Protein AF-A0AAU1UDX0-F1 (afdb_monomer_lite)

Structure (mmCIF, N/CA/C/O backbone):
data_AF-A0AAU1UDX0-F1
#
_entry.id   AF-A0AAU1UDX0-F1
#
loop_
_atom_site.group_PDB
_atom_site.id
_atom_site.type_symbol
_atom_site.label_atom_id
_atom_site.label_alt_id
_atom_site.label_comp_id
_atom_site.label_asym_id
_atom_site.label_entity_id
_atom_site.label_seq_id
_atom_site.pdbx_PDB_ins_code
_atom_site.Cartn_x
_atom_site.Cartn_y
_atom_site.Cartn_z
_atom_site.occupancy
_atom_site.B_iso_or_equiv
_atom_site.auth_seq_id
_atom_site.auth_comp_id
_atom_site.auth_asym_id
_atom_site.auth_atom_id
_atom_site.pdbx_PDB_model_num
ATOM 1 N N . MET A 1 1 ? -26.130 47.471 5.711 1.00 47.91 1 MET A N 1
ATOM 2 C CA . MET A 1 1 ? -25.150 46.412 5.382 1.00 47.91 1 MET A CA 1
ATOM 3 C C . MET A 1 1 ? -25.806 45.063 5.643 1.00 47.91 1 MET A C 1
ATOM 5 O O . MET A 1 1 ? -26.190 44.852 6.788 1.00 47.91 1 MET A O 1
ATOM 9 N N . PRO A 1 2 ? -26.029 44.186 4.649 1.00 50.31 2 PRO A N 1
ATOM 10 C CA . PRO A 1 2 ? -26.600 42.875 4.936 1.00 50.31 2 PRO A CA 1
ATOM 11 C C . PRO A 1 2 ? -25.552 41.991 5.626 1.00 50.31 2 PRO A C 1
ATOM 13 O O . PRO A 1 2 ? -24.409 41.888 5.174 1.00 50.31 2 PRO A O 1
ATOM 16 N N . ALA A 1 3 ? -25.937 41.387 6.749 1.00 55.69 3 ALA A N 1
ATOM 17 C CA . ALA A 1 3 ? -25.101 40.463 7.504 1.00 55.69 3 ALA A CA 1
ATOM 18 C C . ALA A 1 3 ? -24.826 39.190 6.683 1.00 55.69 3 ALA A C 1
ATOM 20 O O . ALA A 1 3 ? -25.734 38.610 6.087 1.00 55.69 3 ALA A O 1
ATOM 21 N N . ARG A 1 4 ? -23.560 38.752 6.650 1.00 48.81 4 ARG A N 1
ATOM 22 C CA . ARG A 1 4 ? -23.137 37.501 5.997 1.00 48.81 4 ARG A CA 1
ATOM 23 C C . ARG A 1 4 ? -23.689 36.300 6.781 1.00 48.81 4 ARG A C 1
ATOM 25 O O . ARG A 1 4 ? -23.493 36.265 7.996 1.00 48.81 4 ARG A O 1
ATOM 32 N N . PRO A 1 5 ? -24.302 35.293 6.134 1.00 52.66 5 PRO A N 1
ATOM 33 C CA . PRO A 1 5 ? -24.715 34.080 6.831 1.00 52.66 5 PRO A CA 1
ATOM 34 C C . PRO A 1 5 ? -23.489 33.285 7.302 1.00 52.66 5 PRO A C 1
ATOM 36 O O . PRO A 1 5 ? -22.503 33.130 6.573 1.00 52.66 5 PRO A O 1
ATOM 39 N N . ALA A 1 6 ? -23.549 32.792 8.540 1.00 59.81 6 ALA A N 1
ATOM 40 C CA . ALA A 1 6 ? -22.495 31.988 9.143 1.00 59.81 6 ALA A CA 1
ATOM 41 C C . ALA A 1 6 ? -22.363 30.632 8.429 1.00 59.81 6 ALA A C 1
ATOM 43 O O . ALA A 1 6 ? -23.344 29.935 8.169 1.00 59.81 6 ALA A O 1
ATOM 44 N N . ARG A 1 7 ? -21.120 30.258 8.113 1.00 51.00 7 ARG A N 1
ATOM 45 C CA . ARG A 1 7 ? -20.769 28.997 7.451 1.00 51.00 7 ARG A CA 1
ATOM 46 C C . ARG A 1 7 ? -20.851 27.859 8.481 1.00 51.00 7 ARG A C 1
ATOM 48 O O . ARG A 1 7 ? -20.219 27.988 9.530 1.00 51.00 7 ARG A O 1
ATOM 55 N N . PRO A 1 8 ? -21.565 26.750 8.221 1.00 53.31 8 PRO A N 1
ATOM 56 C CA . PRO A 1 8 ? -21.650 25.660 9.183 1.00 53.31 8 PRO A CA 1
ATOM 57 C C . PRO A 1 8 ? -20.263 25.047 9.410 1.00 53.31 8 PRO A C 1
ATOM 59 O O . PRO A 1 8 ? -19.577 24.631 8.470 1.00 53.31 8 PRO A O 1
ATOM 62 N N . THR A 1 9 ? -19.836 24.999 10.670 1.00 55.53 9 THR A N 1
ATOM 63 C CA . THR A 1 9 ? -18.604 24.342 11.103 1.00 55.53 9 THR A CA 1
ATOM 64 C C . THR A 1 9 ? -18.799 22.832 11.029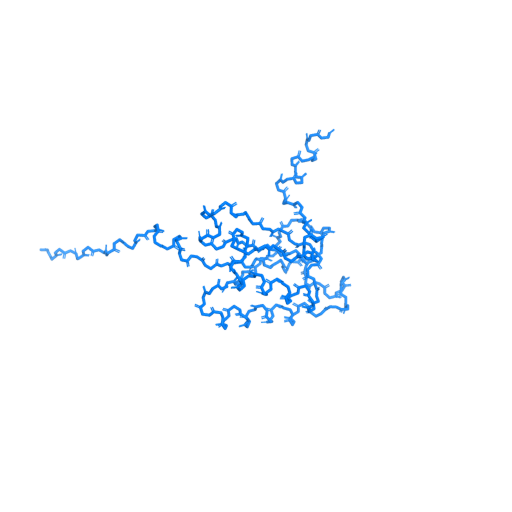 1.00 55.53 9 THR A C 1
ATOM 66 O O . THR A 1 9 ? -19.305 22.183 11.942 1.00 55.53 9 THR A O 1
ATOM 69 N N . ARG A 1 10 ? -18.394 22.235 9.905 1.00 54.25 10 ARG A N 1
ATOM 70 C CA . ARG A 1 10 ? -18.304 20.778 9.781 1.00 54.25 10 ARG A CA 1
ATOM 71 C C . ARG A 1 10 ? -17.297 20.282 10.823 1.00 54.25 10 ARG A C 1
ATOM 73 O O . ARG A 1 10 ? -16.103 20.539 10.696 1.00 54.25 10 ARG A O 1
ATOM 80 N N . SER A 1 11 ? -17.782 19.614 11.871 1.00 55.84 11 SER A N 1
ATOM 81 C CA . SER A 1 11 ? -16.940 19.098 12.954 1.00 55.84 11 SER A CA 1
ATOM 82 C C . SER A 1 11 ? -15.836 18.194 12.395 1.00 55.84 11 SER A C 1
ATOM 84 O O . SER A 1 11 ? -16.089 17.100 11.883 1.00 55.84 11 SER A O 1
ATOM 86 N N . VAL A 1 12 ? -14.592 18.654 12.520 1.00 57.62 12 VAL A N 1
ATOM 87 C CA . VAL A 1 12 ? -13.364 17.937 12.133 1.00 57.62 12 VAL A CA 1
ATOM 88 C C . VAL A 1 12 ? -13.236 16.575 12.831 1.00 57.62 12 VAL A C 1
ATOM 90 O O . VAL A 1 12 ? -12.641 15.648 12.282 1.00 57.62 12 VAL A O 1
ATOM 93 N N . ILE A 1 13 ? -13.869 16.416 13.998 1.00 58.03 13 ILE A N 1
ATOM 94 C CA . ILE A 1 13 ? -13.875 15.182 14.797 1.00 58.03 13 ILE A CA 1
ATOM 95 C C . ILE A 1 13 ? -14.741 14.097 14.127 1.00 58.03 13 ILE A C 1
ATOM 97 O O . ILE A 1 13 ? -14.420 12.910 14.180 1.00 58.03 13 ILE A O 1
ATOM 101 N N . GLY A 1 14 ? -15.822 14.484 13.437 1.00 56.38 14 GLY A N 1
ATOM 102 C CA . GLY A 1 14 ? -16.651 13.568 12.643 1.00 56.38 14 GLY A CA 1
ATOM 103 C C . GLY A 1 14 ? -15.918 13.035 11.411 1.00 56.38 14 GLY A C 1
ATOM 104 O O . GLY A 1 14 ? -15.907 11.832 11.176 1.00 56.38 14 GLY A O 1
ATOM 105 N N . ALA A 1 15 ? -15.217 13.912 10.689 1.00 59.06 15 ALA A N 1
ATOM 106 C CA . ALA A 1 15 ? -14.440 13.539 9.504 1.00 59.06 15 ALA A CA 1
ATOM 107 C C . ALA A 1 15 ? -13.228 12.648 9.830 1.00 59.06 15 ALA A C 1
ATOM 109 O O . ALA A 1 15 ? -12.796 11.856 8.997 1.00 59.06 15 ALA A O 1
ATOM 110 N N . ALA A 1 16 ? -12.670 12.757 11.041 1.00 58.09 16 ALA A N 1
ATOM 111 C CA . ALA A 1 16 ? -11.653 11.827 11.526 1.00 58.09 16 ALA A CA 1
ATOM 112 C C . ALA A 1 16 ? -12.232 10.435 11.838 1.00 58.09 16 ALA A C 1
ATOM 114 O O . ALA A 1 16 ? -11.517 9.440 11.702 1.00 58.09 16 ALA A O 1
ATOM 115 N N . ARG A 1 17 ? -13.519 10.349 12.214 1.00 60.50 17 ARG A N 1
ATOM 116 C CA . ARG A 1 17 ? -14.175 9.071 12.521 1.00 60.50 17 ARG A CA 1
ATOM 117 C C . ARG A 1 17 ? -14.427 8.207 11.294 1.00 60.50 17 ARG A C 1
ATOM 119 O O . ARG A 1 17 ? -14.315 6.992 11.413 1.00 60.50 17 ARG A O 1
ATOM 126 N N . THR A 1 18 ? -14.703 8.838 10.158 1.00 74.25 18 THR A N 1
ATOM 127 C CA . THR A 1 18 ? -15.096 8.207 8.890 1.00 74.25 18 THR A CA 1
ATOM 128 C C . THR A 1 18 ? -13.945 8.089 7.888 1.00 74.25 18 THR A C 1
ATOM 130 O O . THR A 1 18 ? -14.176 8.060 6.682 1.00 74.25 18 THR A O 1
ATOM 133 N N . ARG A 1 19 ? -12.686 8.076 8.349 1.00 90.31 19 ARG A N 1
ATOM 134 C CA . ARG A 1 19 ? -11.543 7.944 7.433 1.00 90.31 19 ARG A CA 1
ATOM 135 C C . ARG A 1 19 ? -11.429 6.507 6.905 1.00 90.31 19 ARG A C 1
ATOM 137 O O . ARG A 1 19 ? -11.415 5.600 7.744 1.00 90.31 19 ARG A O 1
ATOM 144 N N . PRO A 1 20 ? -11.271 6.311 5.583 1.00 96.25 20 PRO A N 1
ATOM 145 C CA . PRO A 1 20 ? -11.021 4.996 4.997 1.00 96.25 20 PRO A CA 1
ATOM 146 C C . PRO A 1 20 ? -9.697 4.404 5.479 1.00 96.25 20 PRO A C 1
ATOM 148 O O . PRO A 1 20 ? -8.780 5.139 5.872 1.00 96.25 20 PRO A O 1
ATOM 151 N N . CYS A 1 21 ? -9.562 3.083 5.377 1.00 98.06 21 CYS A N 1
ATOM 152 C CA . CYS A 1 21 ? -8.244 2.460 5.368 1.00 98.06 21 CYS A CA 1
ATOM 153 C C . CYS A 1 21 ? -7.498 2.944 4.115 1.00 98.06 21 CYS A C 1
ATOM 155 O O . CYS A 1 21 ? -8.037 2.900 3.012 1.00 98.06 21 CYS A O 1
ATOM 157 N N . THR A 1 22 ? -6.296 3.499 4.276 1.00 98.56 22 THR A N 1
ATOM 158 C CA . THR A 1 22 ? -5.576 4.125 3.155 1.00 98.56 22 THR A CA 1
ATOM 159 C C . THR A 1 22 ? -4.327 3.335 2.808 1.00 98.56 22 THR A C 1
ATOM 161 O O . THR A 1 22 ? -3.428 3.216 3.636 1.00 98.56 22 THR A O 1
ATOM 164 N N . LEU A 1 23 ? -4.246 2.862 1.571 1.00 98.75 23 LEU A N 1
ATOM 165 C CA . LEU A 1 23 ? -3.070 2.234 0.986 1.00 98.75 23 LEU A CA 1
ATOM 166 C C . LEU A 1 23 ? -2.176 3.312 0.375 1.00 98.75 23 LEU A C 1
ATOM 168 O O . LEU A 1 23 ? -2.572 3.991 -0.573 1.00 98.75 23 LEU A O 1
ATOM 172 N N . VAL A 1 24 ? -0.979 3.499 0.926 1.00 98.75 24 VAL A N 1
ATOM 173 C CA . VAL A 1 24 ? 0.037 4.396 0.360 1.00 98.75 24 VAL A CA 1
ATOM 174 C C . VAL A 1 24 ? 1.039 3.561 -0.423 1.00 98.75 24 VAL A C 1
ATOM 176 O O . VAL A 1 24 ? 1.793 2.794 0.168 1.00 98.75 24 VAL A O 1
ATOM 179 N N . VAL A 1 25 ? 1.047 3.716 -1.742 1.00 98.56 25 VAL A N 1
ATOM 180 C CA . VAL A 1 25 ? 1.829 2.911 -2.683 1.00 98.56 25 VAL A CA 1
ATOM 181 C C . VAL A 1 25 ? 3.044 3.705 -3.152 1.00 98.56 25 VAL A C 1
ATOM 183 O O . VAL A 1 25 ? 2.896 4.792 -3.714 1.00 98.56 25 VAL A O 1
ATOM 186 N N . CYS A 1 26 ? 4.243 3.169 -2.932 1.00 98.25 26 CYS A N 1
ATOM 187 C CA . CYS A 1 26 ? 5.482 3.753 -3.440 1.00 98.25 26 CYS A CA 1
ATOM 188 C C . CYS A 1 26 ? 5.648 3.451 -4.939 1.00 98.25 26 CYS A C 1
ATOM 190 O O . CYS A 1 26 ? 5.572 2.290 -5.346 1.00 98.25 26 CYS A O 1
ATOM 192 N N . ARG A 1 27 ? 5.902 4.477 -5.759 1.00 96.44 27 ARG A N 1
ATOM 193 C CA . ARG A 1 27 ? 6.112 4.361 -7.218 1.00 96.44 27 ARG A CA 1
ATOM 194 C C . ARG A 1 27 ? 7.279 5.216 -7.736 1.00 96.44 27 ARG A C 1
ATOM 196 O O . ARG A 1 27 ? 7.211 5.786 -8.818 1.00 96.44 27 ARG A O 1
ATOM 203 N N . GLY A 1 28 ? 8.348 5.327 -6.952 1.00 91.19 28 GLY A N 1
ATOM 204 C CA . GLY A 1 28 ? 9.576 6.034 -7.337 1.00 91.19 28 GLY A CA 1
ATOM 205 C C . GLY A 1 28 ? 10.648 5.119 -7.913 1.00 91.19 28 GLY A C 1
ATOM 206 O O . GLY A 1 28 ? 10.397 3.991 -8.313 1.00 91.19 28 GLY A O 1
ATOM 207 N N . CYS A 1 29 ? 11.900 5.576 -7.907 1.00 90.56 29 CYS A N 1
ATOM 208 C CA . CYS A 1 29 ? 13.000 4.931 -8.638 1.00 90.56 29 CYS A CA 1
ATOM 209 C C . CYS A 1 29 ? 13.267 3.446 -8.287 1.00 90.56 29 CYS A C 1
ATOM 211 O O . CYS A 1 29 ? 13.845 2.705 -9.090 1.00 90.56 29 CYS A O 1
ATOM 213 N N . CYS A 1 30 ? 12.881 2.994 -7.089 1.00 92.06 30 CYS A N 1
ATOM 214 C CA . CYS A 1 30 ? 13.045 1.613 -6.625 1.00 92.06 30 CYS A CA 1
ATOM 215 C C . CYS A 1 30 ? 11.761 0.772 -6.667 1.00 92.06 30 CYS A C 1
ATOM 217 O O . CYS A 1 30 ? 11.863 -0.449 -6.742 1.00 92.06 30 CYS A O 1
ATOM 219 N N . CYS A 1 31 ? 10.581 1.392 -6.622 1.00 95.88 31 CYS A N 1
ATOM 220 C CA . CYS A 1 31 ? 9.294 0.707 -6.515 1.00 95.88 31 CYS A CA 1
ATOM 221 C C . CYS A 1 31 ? 8.508 0.887 -7.814 1.00 95.88 31 CYS A C 1
ATOM 223 O O . CYS A 1 31 ? 8.420 1.989 -8.336 1.00 95.88 31 CYS A O 1
ATOM 225 N N . GLY A 1 32 ? 7.913 -0.180 -8.335 1.00 91.31 32 GLY A N 1
ATOM 226 C CA . GLY A 1 32 ? 7.227 -0.144 -9.625 1.00 91.31 32 GLY A CA 1
ATOM 227 C C . GLY A 1 32 ? 8.156 -0.188 -10.843 1.00 91.31 32 GLY A C 1
ATOM 228 O O . GLY A 1 32 ? 7.731 0.122 -11.950 1.00 91.31 32 GLY A O 1
ATOM 229 N N . ASN A 1 33 ? 9.430 -0.532 -10.644 1.00 93.31 33 ASN A N 1
ATOM 230 C CA . ASN A 1 33 ? 10.439 -0.531 -11.697 1.00 93.31 33 ASN A CA 1
ATOM 231 C C . ASN A 1 33 ? 10.555 -1.922 -12.346 1.00 93.31 33 ASN A C 1
ATOM 233 O O . ASN A 1 33 ? 11.134 -2.838 -11.757 1.00 93.31 33 ASN A O 1
ATOM 237 N N . THR A 1 34 ? 10.057 -2.054 -13.576 1.00 92.81 34 THR A N 1
ATOM 238 C CA . THR A 1 34 ? 10.109 -3.292 -14.371 1.00 92.81 34 THR A CA 1
ATOM 239 C C . THR A 1 34 ? 11.532 -3.727 -14.719 1.00 92.81 34 THR A C 1
ATOM 241 O O . THR A 1 34 ? 11.777 -4.919 -14.836 1.00 92.81 34 THR A O 1
ATOM 244 N N . ALA A 1 35 ? 12.506 -2.814 -14.801 1.00 93.69 35 ALA A N 1
ATOM 245 C CA . ALA A 1 35 ? 13.903 -3.197 -15.018 1.00 93.69 35 ALA A CA 1
ATOM 246 C C . ALA A 1 35 ? 14.508 -3.907 -13.793 1.00 93.69 35 ALA A C 1
ATOM 248 O O . ALA A 1 35 ? 15.366 -4.772 -13.942 1.00 93.69 35 ALA A O 1
ATOM 249 N N . LYS A 1 36 ? 14.059 -3.561 -12.577 1.00 91.69 36 LYS A N 1
ATOM 250 C CA . LYS A 1 36 ? 14.485 -4.240 -11.338 1.00 91.69 36 LYS A CA 1
ATOM 251 C C . LYS A 1 36 ? 13.693 -5.516 -11.071 1.00 91.69 36 LYS A C 1
ATOM 253 O O . LYS A 1 36 ? 14.244 -6.474 -10.541 1.00 91.69 36 LYS A O 1
ATOM 258 N N . TYR A 1 37 ? 12.410 -5.507 -11.421 1.00 93.12 37 TYR A N 1
ATOM 259 C CA . TYR A 1 37 ? 11.470 -6.585 -11.131 1.00 93.12 37 TYR A CA 1
ATOM 260 C C . TYR A 1 37 ? 10.629 -6.906 -12.378 1.00 93.12 37 TYR A C 1
ATOM 262 O O . TYR A 1 37 ? 9.446 -6.559 -12.408 1.00 93.12 37 TYR A O 1
ATOM 270 N N . PRO A 1 38 ? 11.227 -7.538 -13.409 1.00 94.12 38 PRO A N 1
ATOM 271 C CA . PRO A 1 38 ? 10.573 -7.760 -14.703 1.00 94.12 38 PRO A CA 1
ATOM 272 C C . PRO A 1 38 ? 9.474 -8.825 -14.667 1.00 94.12 38 PRO A C 1
ATOM 274 O O . PRO A 1 38 ? 8.582 -8.802 -15.503 1.00 94.12 38 PRO A O 1
ATOM 277 N N . GLY A 1 39 ? 9.509 -9.739 -13.692 1.00 94.56 39 GLY A N 1
ATOM 278 C CA . GLY A 1 39 ? 8.491 -10.783 -13.521 1.00 94.56 39 GLY A CA 1
ATOM 279 C C . GLY A 1 39 ? 7.183 -10.305 -12.885 1.00 94.56 39 GLY A C 1
ATOM 280 O O . GLY A 1 39 ? 6.315 -11.127 -12.617 1.00 94.56 39 GLY A O 1
ATOM 281 N N . TYR A 1 40 ? 7.047 -9.006 -12.607 1.00 95.88 40 TYR A N 1
ATOM 282 C CA . TYR A 1 40 ? 5.881 -8.442 -11.937 1.00 95.88 40 TYR A CA 1
ATOM 283 C C . TYR A 1 40 ? 5.310 -7.278 -12.737 1.00 95.88 40 TYR A C 1
ATOM 285 O O . 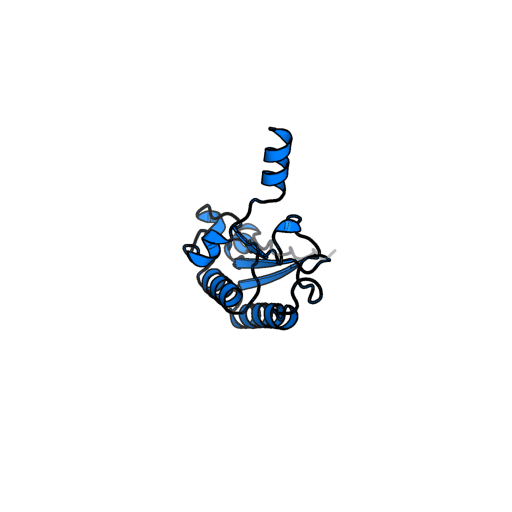TYR A 1 40 ? 6.035 -6.355 -13.116 1.00 95.88 40 TYR A O 1
ATOM 293 N N . ASP A 1 41 ? 3.993 -7.287 -12.928 1.00 96.44 41 ASP A N 1
ATOM 294 C CA . ASP A 1 41 ? 3.278 -6.176 -13.541 1.00 96.44 41 ASP A CA 1
ATOM 295 C C . AS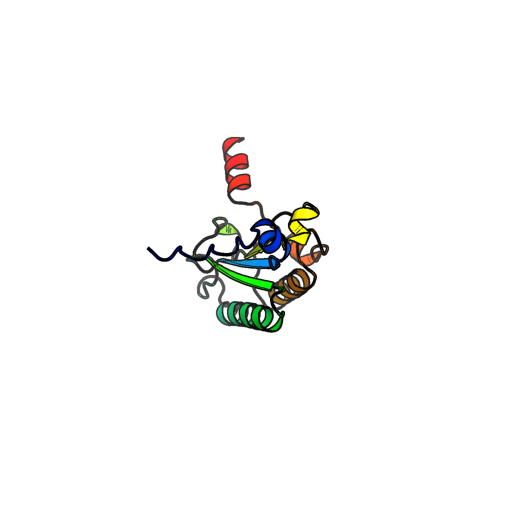P A 1 41 ? 2.875 -5.138 -12.482 1.00 96.44 41 ASP A C 1
ATOM 297 O O . ASP A 1 41 ? 1.852 -5.224 -11.795 1.00 96.44 41 ASP A O 1
ATOM 301 N N . HIS A 1 42 ? 3.727 -4.127 -12.329 1.00 95.06 42 HIS A N 1
ATOM 302 C CA . HIS A 1 42 ? 3.520 -3.051 -11.358 1.00 95.06 42 HIS A CA 1
ATOM 303 C C . HIS A 1 42 ? 2.394 -2.090 -11.760 1.00 95.06 42 HIS A C 1
ATOM 305 O O . HIS A 1 42 ? 1.804 -1.438 -10.888 1.00 95.06 42 HIS A O 1
ATOM 311 N N . ALA A 1 43 ? 2.122 -1.964 -13.062 1.00 95.75 43 ALA A N 1
ATOM 312 C CA . ALA A 1 43 ? 1.062 -1.105 -13.574 1.00 95.75 43 ALA A CA 1
ATOM 313 C C . ALA A 1 43 ? -0.297 -1.748 -13.292 1.00 95.75 43 ALA A C 1
ATOM 315 O O . ALA A 1 43 ? -1.143 -1.107 -12.663 1.00 95.75 43 ALA A O 1
ATOM 316 N N . TRP A 1 44 ? -0.434 -3.033 -13.628 1.00 97.38 44 TRP A N 1
ATOM 317 C CA . TRP A 1 44 ? -1.597 -3.854 -13.306 1.00 97.38 44 TRP A CA 1
ATOM 318 C C . TRP A 1 44 ? -1.910 -3.840 -11.812 1.00 97.38 44 TRP A C 1
ATOM 320 O O . TRP A 1 44 ? -3.034 -3.542 -11.414 1.00 97.38 44 TRP A O 1
ATOM 330 N N . GLN A 1 45 ? -0.905 -4.060 -10.960 1.00 98.06 45 GLN A N 1
ATOM 331 C CA . GLN A 1 45 ? -1.105 -3.988 -9.515 1.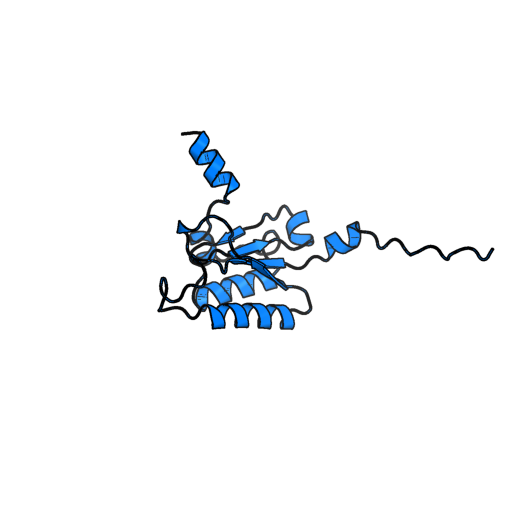00 98.06 45 GLN A CA 1
ATOM 332 C C . GLN A 1 45 ? -1.721 -2.643 -9.095 1.00 98.06 45 GLN A C 1
ATOM 334 O O . GLN A 1 45 ? -2.662 -2.603 -8.305 1.00 98.06 45 GLN A O 1
ATOM 339 N N . LEU A 1 46 ? -1.194 -1.522 -9.600 1.00 98.00 46 LEU A N 1
ATOM 340 C CA . LEU A 1 46 ? -1.702 -0.203 -9.222 1.00 98.00 46 LEU A CA 1
ATOM 341 C C . LEU A 1 46 ? -3.128 0.033 -9.735 1.00 98.00 46 LEU A C 1
ATOM 343 O O . LEU A 1 46 ? -3.931 0.659 -9.039 1.00 98.00 46 LEU A O 1
ATOM 347 N N . GLU A 1 47 ? -3.439 -0.447 -10.935 1.00 98.38 47 GLU A N 1
ATOM 348 C CA . GLU A 1 47 ? -4.786 -0.414 -11.495 1.00 98.38 47 GLU A CA 1
ATOM 349 C C . GLU A 1 47 ? -5.765 -1.210 -10.628 1.00 98.38 47 GLU A C 1
ATOM 351 O O . GLU A 1 47 ? -6.782 -0.661 -10.201 1.00 98.38 47 GLU A O 1
ATOM 356 N N . ARG A 1 48 ? -5.408 -2.445 -10.258 1.00 98.19 48 ARG A N 1
ATOM 357 C CA . ARG A 1 48 ? -6.209 -3.319 -9.393 1.00 98.19 48 ARG A CA 1
ATOM 358 C C . ARG A 1 48 ? -6.486 -2.679 -8.030 1.00 98.19 48 ARG A C 1
ATOM 360 O O . ARG A 1 48 ? -7.631 -2.657 -7.581 1.00 98.19 48 ARG A O 1
ATOM 367 N N . LEU A 1 49 ? -5.475 -2.063 -7.408 1.00 98.56 49 LEU A N 1
ATOM 368 C CA . LEU A 1 49 ? -5.644 -1.322 -6.150 1.00 98.56 49 LEU A CA 1
ATOM 369 C C . LEU A 1 49 ? -6.632 -0.153 -6.293 1.00 98.56 49 LEU A C 1
ATOM 371 O O . LEU A 1 49 ? -7.477 0.069 -5.424 1.00 98.56 49 LEU A O 1
ATOM 375 N N . ARG A 1 50 ? -6.534 0.616 -7.385 1.00 98.62 50 ARG A N 1
ATOM 376 C CA . ARG A 1 50 ? -7.430 1.753 -7.653 1.00 98.62 50 ARG A CA 1
ATOM 377 C C . ARG A 1 50 ? -8.860 1.298 -7.935 1.00 98.62 50 ARG A C 1
ATOM 379 O O . ARG A 1 50 ? -9.788 1.923 -7.423 1.00 98.62 50 ARG A O 1
ATOM 386 N N . ALA A 1 51 ? -9.031 0.224 -8.703 1.00 98.56 51 ALA A N 1
ATOM 387 C CA . ALA A 1 51 ? -10.332 -0.360 -9.006 1.00 98.56 51 ALA A CA 1
ATOM 388 C C . ALA A 1 51 ? -11.032 -0.853 -7.730 1.00 98.56 51 ALA A C 1
ATOM 390 O O . ALA A 1 51 ? -12.179 -0.483 -7.483 1.00 98.56 51 ALA A O 1
ATOM 391 N N . ALA A 1 52 ? -10.320 -1.588 -6.869 1.00 98.12 52 ALA A N 1
ATOM 392 C CA . ALA A 1 52 ? -10.850 -2.040 -5.584 1.00 98.12 52 ALA A CA 1
ATOM 393 C C . ALA A 1 52 ? -11.240 -0.863 -4.672 1.00 98.12 52 ALA A C 1
ATOM 395 O O . ALA A 1 52 ? -12.334 -0.834 -4.111 1.00 98.12 52 ALA A O 1
ATOM 396 N N . ALA A 1 53 ? -10.404 0.179 -4.590 1.00 98.00 53 ALA A N 1
ATOM 397 C CA . ALA A 1 53 ? -10.742 1.376 -3.821 1.00 98.00 53 ALA A CA 1
ATOM 398 C C . ALA A 1 53 ? -12.013 2.072 -4.340 1.00 98.00 53 ALA A C 1
ATOM 400 O O . ALA A 1 53 ? -12.852 2.477 -3.533 1.00 98.00 53 ALA A O 1
ATOM 401 N N . ALA A 1 54 ? -12.192 2.169 -5.662 1.00 98.00 54 ALA A N 1
ATOM 402 C CA . ALA A 1 54 ? -13.404 2.722 -6.266 1.00 98.00 54 ALA A CA 1
ATOM 403 C C . ALA A 1 54 ? -14.650 1.865 -5.969 1.00 98.00 54 ALA A C 1
ATOM 405 O O . ALA A 1 54 ? -15.709 2.414 -5.666 1.00 98.00 54 ALA A O 1
ATOM 406 N N . ALA A 1 55 ? -14.515 0.536 -5.992 1.00 97.75 55 ALA A N 1
ATOM 407 C CA . ALA A 1 55 ? -15.596 -0.401 -5.681 1.00 97.75 55 ALA A CA 1
ATOM 408 C C . ALA A 1 55 ? -15.955 -0.451 -4.182 1.00 97.75 55 ALA A C 1
ATOM 410 O O . ALA A 1 55 ? -17.077 -0.800 -3.828 1.00 97.75 55 ALA A O 1
ATOM 411 N N . SER A 1 56 ? -15.038 -0.053 -3.293 1.00 96.44 56 SER A N 1
ATOM 412 C CA . SER A 1 56 ? -15.175 -0.202 -1.833 1.00 96.44 56 SER A CA 1
ATOM 413 C C . SER A 1 56 ? -16.237 0.683 -1.157 1.00 96.44 56 SER A C 1
ATOM 415 O O . SER A 1 56 ? -16.369 0.655 0.067 1.00 96.44 56 SER A O 1
ATOM 417 N N . GLY A 1 57 ? -16.936 1.551 -1.897 1.00 94.12 57 GLY A N 1
ATOM 418 C CA . GLY A 1 57 ? -17.901 2.493 -1.313 1.00 94.12 57 GLY A CA 1
ATOM 419 C C . GLY A 1 57 ? -17.276 3.500 -0.335 1.00 94.12 57 GLY A C 1
ATOM 420 O O . GLY A 1 57 ? -17.966 4.041 0.527 1.00 94.12 57 GLY A O 1
ATOM 421 N N . GLY A 1 58 ? -15.965 3.748 -0.442 1.00 94.50 58 GLY A N 1
ATOM 422 C CA . GLY A 1 58 ? -15.223 4.645 0.445 1.00 94.50 58 GLY A CA 1
ATOM 423 C C . GLY A 1 58 ? -14.674 3.984 1.711 1.00 94.50 58 GLY A C 1
ATOM 424 O O . GLY A 1 58 ? -14.238 4.703 2.609 1.00 94.50 58 GLY A O 1
ATOM 425 N N . ALA A 1 59 ? -14.668 2.650 1.799 1.00 94.81 59 ALA A N 1
ATOM 426 C CA . ALA A 1 59 ? -13.979 1.925 2.870 1.00 94.81 59 ALA A CA 1
ATOM 427 C C . ALA A 1 59 ? -12.449 1.943 2.695 1.00 94.81 59 ALA A C 1
ATOM 429 O O . ALA A 1 59 ? -11.710 2.037 3.683 1.00 94.81 59 ALA A O 1
ATOM 430 N N . VAL A 1 60 ? -11.979 1.922 1.444 1.00 98.12 60 VAL A N 1
ATOM 431 C CA . VAL A 1 60 ? -10.560 1.914 1.073 1.00 98.12 60 VAL A CA 1
ATOM 432 C C . VAL A 1 60 ? -10.224 3.142 0.227 1.00 98.12 60 VAL A C 1
ATOM 434 O O . VAL A 1 60 ? -11.004 3.584 -0.613 1.00 98.12 60 VAL A O 1
ATOM 437 N N . ALA A 1 61 ? -9.036 3.703 0.436 1.00 98.25 61 ALA A N 1
ATOM 438 C CA . ALA A 1 61 ? -8.470 4.751 -0.405 1.00 98.25 61 ALA A CA 1
ATOM 439 C C . ALA A 1 61 ? -7.050 4.385 -0.840 1.00 98.25 61 ALA A C 1
ATOM 441 O O . ALA A 1 61 ? -6.290 3.816 -0.064 1.00 98.25 61 ALA A O 1
ATOM 442 N N . VAL A 1 62 ? -6.661 4.781 -2.052 1.00 98.75 62 VAL A N 1
ATOM 443 C CA . VAL A 1 62 ? -5.292 4.608 -2.558 1.00 98.75 62 VAL A CA 1
ATOM 444 C C . VAL A 1 62 ? -4.633 5.969 -2.736 1.00 98.75 62 VAL A C 1
ATOM 446 O O . VAL A 1 62 ? -5.200 6.896 -3.317 1.00 98.75 62 VAL A O 1
ATOM 449 N N . ARG A 1 63 ? -3.407 6.092 -2.235 1.00 98.56 63 ARG A N 1
ATOM 450 C CA . ARG A 1 63 ? -2.514 7.237 -2.417 1.00 98.56 63 ARG A CA 1
ATOM 451 C C . ARG A 1 63 ? -1.236 6.728 -3.061 1.00 98.56 63 ARG A C 1
ATOM 453 O O . ARG A 1 63 ? -0.665 5.756 -2.586 1.00 98.56 63 ARG A O 1
ATOM 460 N N . VAL A 1 64 ? -0.769 7.398 -4.104 1.00 98.31 64 VAL A N 1
ATOM 461 C CA . VAL A 1 64 ? 0.542 7.110 -4.694 1.00 98.31 64 VAL A CA 1
ATOM 462 C C . VAL A 1 64 ? 1.526 8.160 -4.204 1.00 98.31 64 VAL A C 1
ATOM 464 O O . VAL A 1 64 ? 1.171 9.332 -4.091 1.00 98.31 64 VAL A O 1
ATOM 467 N N . THR A 1 65 ? 2.736 7.728 -3.877 1.00 98.00 65 THR A N 1
ATOM 468 C CA . THR A 1 65 ? 3.849 8.596 -3.497 1.00 98.00 65 THR A CA 1
ATOM 469 C C . THR A 1 65 ? 5.097 8.180 -4.254 1.00 98.00 65 THR A C 1
ATOM 471 O O . THR A 1 65 ? 5.264 7.002 -4.578 1.00 98.00 65 THR A O 1
ATOM 474 N N . ASP A 1 66 ? 5.994 9.130 -4.488 1.00 95.62 66 ASP A N 1
ATOM 475 C CA . ASP A 1 66 ? 7.243 8.851 -5.185 1.00 95.62 66 ASP A CA 1
ATOM 476 C C . ASP A 1 66 ? 8.151 7.980 -4.312 1.00 95.62 66 ASP A C 1
ATOM 478 O O . ASP A 1 66 ? 8.564 6.907 -4.724 1.00 95.62 66 ASP A O 1
ATOM 482 N N . CYS A 1 67 ? 8.436 8.363 -3.065 1.00 95.94 67 CYS A N 1
ATOM 483 C CA . CYS A 1 67 ? 9.325 7.571 -2.214 1.00 95.94 67 CYS A CA 1
ATOM 484 C C . CYS A 1 67 ? 8.831 7.466 -0.774 1.00 95.94 67 CYS A C 1
ATOM 486 O O . CYS A 1 67 ? 8.403 8.447 -0.169 1.00 95.94 67 CYS A O 1
ATOM 488 N N . LEU A 1 68 ? 8.934 6.255 -0.221 1.00 97.25 68 LEU A N 1
ATOM 489 C CA . LEU A 1 68 ? 8.647 5.958 1.181 1.00 97.25 68 LEU A CA 1
ATOM 490 C C . LEU A 1 68 ? 9.902 5.771 2.044 1.00 97.25 68 LEU A C 1
ATOM 492 O O . LEU A 1 68 ? 9.792 5.844 3.265 1.00 97.25 68 LEU A O 1
ATOM 496 N N . GLY A 1 69 ? 11.080 5.567 1.444 1.00 94.88 69 GLY A N 1
ATOM 497 C CA . GLY A 1 69 ? 12.370 5.537 2.146 1.00 94.88 69 GLY A CA 1
ATOM 498 C C . GLY A 1 69 ? 13.090 4.180 2.171 1.00 94.88 69 GLY A C 1
ATOM 499 O O . GLY A 1 69 ? 14.260 4.159 1.794 1.00 94.88 69 GLY A O 1
ATOM 500 N N . PRO A 1 70 ? 12.465 3.054 2.587 1.00 95.81 70 PRO A N 1
ATOM 501 C CA . PRO A 1 70 ? 13.113 1.736 2.647 1.00 95.81 70 PRO A CA 1
ATOM 502 C C . PRO A 1 70 ? 13.330 1.126 1.251 1.00 95.81 70 PRO A C 1
ATOM 504 O O . PRO A 1 70 ? 12.717 0.134 0.868 1.00 95.81 70 PRO A O 1
ATOM 507 N N . CYS A 1 71 ? 14.181 1.759 0.446 1.00 94.56 71 CYS A N 1
ATOM 508 C CA . CYS A 1 71 ? 14.416 1.405 -0.954 1.00 94.56 71 CYS A CA 1
ATOM 509 C C . CYS A 1 71 ? 15.018 0.002 -1.143 1.00 94.56 71 CYS A C 1
ATOM 511 O O . CYS A 1 71 ? 14.940 -0.540 -2.242 1.00 94.56 71 CYS A O 1
ATOM 513 N N . ASP A 1 72 ? 15.603 -0.570 -0.091 1.00 93.44 72 ASP A N 1
ATOM 514 C CA . ASP A 1 72 ? 16.139 -1.932 -0.014 1.00 93.44 72 ASP A CA 1
ATOM 515 C C . ASP A 1 72 ? 15.057 -3.008 0.173 1.00 93.44 72 ASP A C 1
ATOM 517 O O . ASP A 1 72 ? 15.369 -4.192 0.140 1.00 93.44 72 ASP A O 1
ATOM 521 N N . GLN A 1 73 ? 13.799 -2.609 0.385 1.00 95.31 73 GLN A N 1
ATOM 522 C CA . GLN A 1 73 ? 12.695 -3.523 0.682 1.00 95.31 73 GLN A CA 1
ATOM 523 C C . GLN A 1 73 ? 11.735 -3.742 -0.485 1.00 95.31 73 GLN A C 1
ATOM 525 O O . GLN A 1 73 ? 10.779 -4.467 -0.289 1.00 95.31 73 GLN A O 1
ATOM 530 N N . ALA A 1 74 ? 11.984 -3.139 -1.658 1.00 92.94 74 ALA A N 1
ATOM 531 C CA . ALA A 1 74 ? 11.235 -3.301 -2.916 1.00 92.94 74 ALA A CA 1
ATOM 532 C C . ALA A 1 74 ? 9.709 -3.097 -2.844 1.00 92.94 74 ALA A C 1
ATOM 534 O O . ALA A 1 74 ? 9.011 -3.770 -2.104 1.00 92.94 74 ALA A O 1
ATOM 535 N N . ASN A 1 75 ? 9.142 -2.241 -3.701 1.00 95.00 75 ASN A N 1
ATOM 536 C CA . ASN A 1 75 ? 7.681 -2.069 -3.798 1.00 95.00 75 ASN A CA 1
ATOM 537 C C . ASN A 1 75 ? 7.003 -1.915 -2.428 1.00 95.00 75 ASN A C 1
ATOM 539 O O . ASN A 1 75 ? 6.146 -2.702 -2.043 1.00 95.00 75 ASN A O 1
ATOM 543 N N . VAL A 1 76 ? 7.439 -0.910 -1.669 1.00 98.25 76 VAL A N 1
ATOM 544 C CA . VAL A 1 76 ? 6.915 -0.657 -0.326 1.00 98.25 76 VAL A CA 1
ATOM 545 C C . VAL A 1 76 ? 5.485 -0.122 -0.406 1.00 98.25 76 VAL A C 1
ATOM 547 O O . VAL A 1 76 ? 5.213 0.826 -1.152 1.00 98.25 76 VAL A O 1
ATOM 550 N N . MET A 1 77 ? 4.599 -0.669 0.424 1.00 98.56 77 MET A N 1
ATOM 551 C CA . MET A 1 77 ? 3.248 -0.156 0.634 1.00 98.56 77 MET A CA 1
ATOM 552 C C . MET A 1 77 ? 2.979 0.068 2.124 1.00 98.56 77 MET A C 1
ATOM 554 O O . MET A 1 77 ? 3.441 -0.690 2.975 1.00 98.56 77 MET A O 1
ATOM 558 N N . VAL A 1 78 ? 2.233 1.121 2.458 1.00 98.75 78 VAL A N 1
ATOM 559 C CA . VAL A 1 78 ? 1.781 1.373 3.833 1.00 98.75 78 VAL A CA 1
ATOM 560 C C . VAL A 1 78 ? 0.279 1.210 3.906 1.00 98.75 78 VAL A C 1
ATOM 562 O O . VAL A 1 78 ? -0.455 1.960 3.263 1.00 98.75 78 VAL A O 1
ATOM 565 N N . VAL A 1 79 ? -0.174 0.292 4.753 1.00 98.75 79 VAL A N 1
ATOM 566 C CA . VAL A 1 79 ? -1.586 0.159 5.107 1.00 98.75 79 VAL A CA 1
ATOM 567 C C . VAL A 1 79 ? -1.841 1.065 6.303 1.00 98.75 79 VAL A C 1
ATOM 569 O O . VAL A 1 79 ? -1.444 0.778 7.435 1.00 98.75 79 VAL A O 1
ATOM 572 N N . GLN A 1 80 ? -2.453 2.220 6.057 1.00 98.31 80 GLN A N 1
ATOM 573 C CA . GLN A 1 80 ? -2.834 3.136 7.122 1.00 98.31 80 GLN A CA 1
ATOM 574 C C . GLN A 1 80 ? -4.166 2.699 7.740 1.00 98.31 80 GLN A C 1
ATOM 576 O O . GLN A 1 80 ? -5.135 2.478 7.008 1.00 98.31 80 GLN A O 1
ATOM 581 N N . PRO A 1 81 ? -4.259 2.649 9.078 1.00 97.69 81 PRO A N 1
ATOM 582 C CA . PRO A 1 81 ? -5.502 2.326 9.761 1.00 97.69 81 PRO A CA 1
ATOM 583 C C . PRO A 1 81 ? -6.595 3.339 9.417 1.00 97.69 81 PRO A C 1
ATOM 585 O O . PRO A 1 81 ? -6.339 4.549 9.331 1.00 97.69 81 PRO A O 1
ATOM 588 N N . SER A 1 82 ? -7.818 2.828 9.287 1.00 96.81 82 SER A N 1
ATOM 589 C CA . SER A 1 82 ? -9.038 3.628 9.201 1.00 96.81 82 SER A CA 1
ATOM 590 C C . SER A 1 82 ? -9.236 4.495 10.451 1.00 96.81 82 SER A C 1
ATOM 592 O O . SER A 1 82 ? -8.529 4.367 11.458 1.00 96.81 82 SER A O 1
ATOM 594 N N . GLY A 1 83 ? -10.228 5.388 10.417 1.00 95.19 83 GLY A N 1
ATOM 595 C CA . GLY A 1 83 ? -10.584 6.201 11.580 1.00 95.19 83 GLY A CA 1
ATOM 596 C C . GLY A 1 83 ? -10.876 5.356 12.826 1.00 95.19 83 GLY A C 1
ATOM 597 O O . GLY A 1 83 ? -10.423 5.705 13.915 1.00 95.19 83 GLY A O 1
ATOM 598 N N . GLU A 1 84 ? -11.620 4.255 12.680 1.00 94.62 84 GLU A N 1
ATOM 599 C CA . GLU A 1 84 ? -11.886 3.299 13.768 1.00 94.62 84 GLU A CA 1
ATOM 600 C C . GLU A 1 84 ? -10.632 2.505 14.143 1.00 94.62 84 GLU A C 1
ATOM 602 O O . GLU A 1 84 ? -10.323 2.409 15.329 1.00 94.62 84 GLU A O 1
ATOM 607 N N . GLY A 1 85 ? -9.852 2.032 13.163 1.00 96.75 85 GLY A N 1
ATOM 608 C CA . GLY A 1 85 ? -8.621 1.281 13.431 1.00 96.75 85 GLY A CA 1
ATOM 609 C C . GLY A 1 85 ? -7.653 2.080 14.303 1.00 96.75 85 GLY A C 1
ATOM 610 O O . GLY A 1 85 ? -7.152 1.575 15.304 1.00 96.75 85 GLY A O 1
ATOM 611 N N . ARG A 1 86 ? -7.490 3.380 14.012 1.00 96.50 86 ARG A N 1
ATOM 612 C CA . ARG A 1 86 ? -6.694 4.317 14.829 1.00 96.50 86 ARG A CA 1
ATOM 613 C C . ARG A 1 86 ? -7.194 4.402 16.272 1.00 96.50 86 ARG A C 1
ATOM 615 O O . ARG A 1 86 ? -6.379 4.429 17.187 1.00 96.50 86 ARG A O 1
ATOM 622 N N . ARG A 1 87 ? -8.516 4.475 16.487 1.00 94.50 87 ARG A N 1
ATOM 623 C CA . ARG A 1 87 ? -9.114 4.584 17.834 1.00 94.50 87 ARG A CA 1
ATOM 624 C C . ARG A 1 87 ? -8.870 3.338 18.673 1.00 94.50 87 ARG A C 1
ATOM 626 O O . ARG A 1 87 ? -8.690 3.454 19.878 1.00 94.50 87 ARG A O 1
ATOM 633 N N . ARG A 1 88 ? -8.811 2.175 18.028 1.00 95.94 88 ARG A N 1
ATOM 634 C CA . ARG A 1 88 ? -8.467 0.895 18.661 1.00 95.94 88 ARG A CA 1
ATOM 635 C C . ARG A 1 88 ? -6.960 0.695 18.854 1.00 95.94 88 ARG A C 1
ATOM 637 O O . ARG A 1 88 ? -6.530 -0.396 19.200 1.00 95.94 88 ARG A O 1
ATOM 644 N N . GLY A 1 89 ? -6.146 1.727 18.617 1.00 96.31 89 GLY A N 1
ATOM 645 C CA . GLY A 1 89 ? -4.689 1.657 18.753 1.00 96.31 89 GLY A CA 1
ATOM 646 C C . GLY A 1 89 ? -3.965 1.107 17.522 1.00 96.31 89 GLY A C 1
ATOM 647 O O . GLY A 1 89 ? -2.752 0.914 17.567 1.00 96.31 89 GLY A O 1
ATOM 648 N N . GLY A 1 90 ? -4.672 0.891 16.408 1.00 96.75 90 GLY A N 1
ATOM 649 C CA . GLY A 1 90 ? -4.079 0.489 15.139 1.00 96.75 90 GLY A CA 1
ATOM 650 C C . GLY A 1 90 ? -3.023 1.490 14.673 1.00 96.75 90 GLY A C 1
ATOM 651 O O . GLY A 1 90 ? -3.242 2.707 14.660 1.00 96.75 90 GLY A O 1
ATOM 652 N N . ARG A 1 91 ? -1.865 0.967 14.269 1.00 97.38 91 ARG A N 1
ATOM 653 C CA . ARG A 1 91 ? -0.742 1.740 13.725 1.00 97.38 91 ARG A CA 1
ATOM 654 C C . ARG A 1 91 ? -0.564 1.417 12.240 1.00 97.38 91 ARG A C 1
ATOM 656 O O . ARG A 1 91 ? -0.964 0.337 11.815 1.00 97.38 91 ARG A O 1
ATOM 663 N N . PRO A 1 92 ? 0.004 2.334 11.436 1.00 98.12 92 PRO A N 1
ATOM 664 C CA . PRO A 1 92 ? 0.332 2.029 10.048 1.00 98.12 92 PRO A CA 1
ATOM 665 C C . PRO A 1 92 ? 1.259 0.817 9.960 1.00 98.12 92 PRO A C 1
ATOM 667 O O . PRO A 1 92 ? 2.296 0.804 10.624 1.00 98.12 92 PRO A O 1
ATOM 670 N N . ALA A 1 93 ? 0.897 -0.155 9.130 1.00 98.50 93 ALA A N 1
ATOM 671 C CA . ALA A 1 93 ? 1.748 -1.293 8.809 1.00 98.50 93 ALA A CA 1
ATOM 672 C C . ALA A 1 93 ? 2.525 -1.003 7.527 1.00 98.50 93 ALA A C 1
ATOM 674 O O . ALA A 1 93 ? 1.963 -0.474 6.567 1.00 98.50 93 ALA A O 1
ATOM 675 N N . TRP A 1 94 ? 3.816 -1.317 7.532 1.00 98.56 94 TRP A N 1
ATOM 676 C CA . TRP A 1 94 ? 4.715 -1.106 6.404 1.00 98.56 94 TRP A CA 1
ATOM 677 C C . TRP A 1 94 ? 5.075 -2.460 5.822 1.00 98.56 94 TRP A C 1
ATOM 679 O O . TRP A 1 94 ? 5.640 -3.289 6.528 1.00 98.56 94 TRP A O 1
ATOM 689 N N . VAL A 1 95 ? 4.748 -2.667 4.554 1.00 98.50 95 VAL A N 1
ATOM 690 C CA . VAL A 1 95 ? 4.928 -3.935 3.848 1.00 98.50 95 VAL A CA 1
ATOM 691 C C . VAL A 1 95 ? 5.996 -3.734 2.780 1.00 98.50 95 VAL A C 1
ATOM 693 O O . VAL A 1 95 ? 5.867 -2.847 1.932 1.00 98.50 95 VAL A O 1
ATOM 696 N N . GLY A 1 96 ? 7.077 -4.504 2.862 1.00 97.56 96 GLY A N 1
ATOM 697 C CA . GLY A 1 96 ? 8.077 -4.627 1.802 1.00 97.56 96 GLY A CA 1
ATOM 698 C C . GLY A 1 96 ? 7.720 -5.761 0.846 1.00 97.56 96 GLY A C 1
ATOM 699 O O . GLY A 1 96 ? 6.840 -6.560 1.129 1.00 97.56 96 GLY A O 1
ATOM 700 N N . TRP A 1 97 ? 8.400 -5.838 -0.290 1.00 96.19 97 TRP A N 1
ATOM 701 C CA . TRP A 1 97 ? 8.277 -6.911 -1.278 1.00 96.19 97 TRP A CA 1
ATOM 702 C C . TRP A 1 97 ? 6.838 -7.156 -1.750 1.00 96.19 97 TRP A C 1
ATOM 704 O O . TRP A 1 97 ? 6.512 -8.247 -2.205 1.00 96.19 97 TRP A O 1
ATOM 714 N N . SER A 1 98 ? 5.988 -6.123 -1.687 1.00 96.50 98 SER A N 1
ATOM 715 C CA . SER A 1 98 ? 4.543 -6.238 -1.903 1.00 96.50 98 SER A CA 1
ATOM 716 C C . SER A 1 98 ? 4.173 -6.251 -3.390 1.00 96.50 98 SER A C 1
ATOM 718 O O . SER A 1 98 ? 3.402 -5.427 -3.862 1.00 96.50 98 SER A O 1
ATOM 720 N N . MET A 1 99 ? 4.783 -7.146 -4.164 1.00 93.81 99 MET A N 1
ATOM 721 C CA . MET A 1 99 ? 4.565 -7.328 -5.605 1.00 93.81 99 MET A CA 1
ATOM 722 C C . MET A 1 99 ? 3.769 -8.603 -5.880 1.00 93.81 99 MET A C 1
ATOM 724 O O . MET A 1 99 ? 3.775 -9.526 -5.071 1.00 93.81 99 MET A O 1
ATOM 728 N N . GLY A 1 100 ? 3.150 -8.676 -7.059 1.00 94.62 100 GLY A N 1
ATOM 729 C CA . GLY A 1 100 ? 2.404 -9.855 -7.502 1.00 94.62 100 GLY A CA 1
ATOM 730 C C . GLY A 1 100 ? 0.968 -9.891 -6.991 1.00 94.62 100 GLY A C 1
ATOM 731 O O . GLY A 1 100 ? 0.576 -9.111 -6.117 1.00 94.62 100 GLY A O 1
ATOM 732 N N . ASP A 1 101 ? 0.173 -10.778 -7.581 1.00 96.44 101 ASP A N 1
ATOM 733 C CA . ASP A 1 101 ? -1.265 -10.844 -7.321 1.00 96.44 101 ASP A CA 1
ATOM 734 C C . ASP A 1 101 ? -1.565 -11.318 -5.893 1.00 96.44 101 ASP A C 1
ATOM 736 O O . ASP A 1 101 ? -2.376 -10.685 -5.224 1.00 96.44 101 ASP A 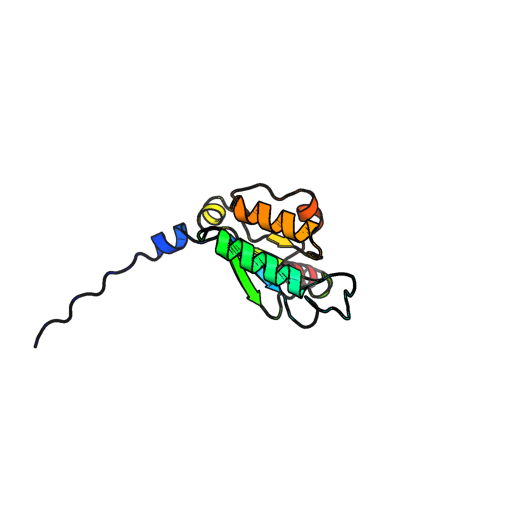O 1
ATOM 740 N N . ASP A 1 102 ? -0.841 -12.314 -5.370 1.00 95.50 102 ASP A N 1
ATOM 741 C CA . ASP A 1 102 ? -1.068 -12.844 -4.015 1.00 95.50 102 ASP A CA 1
ATOM 742 C C . ASP A 1 102 ? -0.926 -11.763 -2.931 1.00 95.50 102 ASP A C 1
ATOM 744 O O . ASP A 1 102 ? -1.832 -11.552 -2.120 1.00 95.50 102 ASP A O 1
ATOM 748 N N . ALA A 1 103 ? 0.184 -11.014 -2.948 1.00 96.62 103 ALA A N 1
ATOM 749 C CA . ALA A 1 103 ? 0.409 -9.925 -1.999 1.00 96.62 103 ALA A CA 1
ATOM 750 C C . ALA A 1 103 ? -0.630 -8.806 -2.174 1.00 96.62 103 ALA A C 1
ATOM 752 O O . ALA A 1 103 ? -1.110 -8.230 -1.195 1.00 96.62 103 ALA A O 1
ATOM 753 N N . THR A 1 104 ? -1.008 -8.509 -3.421 1.00 98.06 104 THR A N 1
ATOM 754 C CA . THR A 1 104 ? -2.026 -7.496 -3.730 1.00 98.06 104 THR A CA 1
ATOM 755 C C . THR A 1 104 ? -3.391 -7.902 -3.175 1.00 98.06 104 THR A C 1
ATOM 757 O O . THR A 1 104 ? -4.065 -7.081 -2.553 1.00 98.06 104 THR A O 1
ATOM 760 N N . ASP A 1 105 ? -3.774 -9.167 -3.326 1.00 97.81 105 ASP A N 1
ATOM 761 C CA . ASP A 1 105 ? -5.052 -9.700 -2.861 1.00 97.81 105 ASP A CA 1
ATOM 762 C C . ASP A 1 105 ? -5.127 -9.803 -1.342 1.00 97.81 105 ASP A C 1
ATOM 764 O O . ASP A 1 105 ? -6.176 -9.545 -0.750 1.00 97.81 105 ASP A O 1
ATOM 768 N N . GLU A 1 106 ? -4.030 -10.143 -0.671 1.00 97.94 106 GLU A N 1
ATOM 769 C CA . GLU A 1 106 ? -3.977 -10.086 0.789 1.00 97.94 106 GLU A CA 1
ATOM 770 C C . GLU A 1 106 ? -4.091 -8.658 1.323 1.00 97.94 106 GLU A C 1
ATOM 772 O O . GLU A 1 106 ? -4.860 -8.418 2.257 1.00 97.94 106 GLU A O 1
ATOM 777 N N . ILE A 1 107 ? -3.389 -7.698 0.714 1.00 98.50 107 ILE A N 1
ATOM 778 C CA . ILE A 1 107 ? -3.469 -6.288 1.115 1.00 98.50 107 ILE A CA 1
ATOM 779 C C . ILE A 1 107 ? -4.884 -5.747 0.904 1.00 98.50 107 ILE A C 1
ATOM 781 O O . ILE A 1 107 ? -5.409 -5.066 1.787 1.00 98.50 107 ILE A O 1
ATOM 785 N N . LEU A 1 108 ? -5.508 -6.049 -0.237 1.00 98.38 108 LEU A N 1
ATOM 786 C CA . LEU A 1 108 ? -6.869 -5.608 -0.539 1.00 98.38 108 LEU A CA 1
ATOM 787 C C . LEU A 1 108 ? -7.881 -6.207 0.431 1.00 98.38 108 LEU A C 1
ATOM 789 O O . LEU A 1 108 ? -8.600 -5.449 1.082 1.00 98.38 108 LEU A O 1
ATOM 793 N N . ARG A 1 109 ? -7.872 -7.534 0.618 1.00 97.94 109 ARG A N 1
ATOM 794 C CA . ARG A 1 109 ? -8.763 -8.203 1.580 1.00 97.94 109 ARG A CA 1
ATOM 795 C C . ARG A 1 109 ? -8.592 -7.643 2.988 1.00 97.94 109 ARG A C 1
ATOM 797 O O . ARG A 1 109 ? -9.578 -7.410 3.685 1.00 97.94 109 ARG A O 1
ATOM 804 N N . TRP A 1 110 ? -7.355 -7.385 3.409 1.00 98.50 110 TRP A N 1
ATOM 805 C CA . TRP A 1 110 ? -7.099 -6.808 4.724 1.00 98.50 110 TRP A CA 1
ATOM 806 C C . TRP A 1 110 ? -7.598 -5.363 4.844 1.00 98.50 110 TRP A C 1
ATOM 808 O O . TRP A 1 110 ? -8.220 -5.009 5.848 1.00 98.50 110 TRP A O 1
ATOM 818 N N . ALA A 1 111 ? -7.369 -4.527 3.828 1.00 98.19 111 ALA A N 1
ATOM 819 C CA . ALA A 1 111 ? -7.836 -3.143 3.807 1.00 98.19 111 ALA A CA 1
ATOM 820 C C . ALA A 1 111 ? -9.370 -3.047 3.797 1.00 98.19 111 ALA A C 1
ATOM 822 O O . ALA A 1 111 ? -9.934 -2.231 4.528 1.00 98.19 111 ALA A O 1
ATOM 823 N N . GLU A 1 112 ? -10.040 -3.904 3.024 1.00 96.75 112 GLU A N 1
ATOM 824 C CA . GLU A 1 112 ? -11.502 -4.016 2.961 1.00 96.75 112 GLU A CA 1
ATOM 825 C C . GLU A 1 112 ? -12.099 -4.518 4.280 1.00 96.75 112 GLU A C 1
ATOM 827 O O . GLU A 1 112 ? -13.125 -4.005 4.726 1.00 96.75 112 GLU A O 1
ATOM 832 N N . ALA A 1 113 ? -11.407 -5.424 4.979 1.00 96.62 113 ALA A N 1
ATOM 833 C CA . ALA A 1 113 ? -11.754 -5.839 6.340 1.00 96.62 113 ALA A CA 1
ATOM 834 C C . ALA A 1 113 ? -11.503 -4.743 7.406 1.00 96.62 113 ALA A C 1
ATOM 836 O O . ALA A 1 113 ? -11.724 -4.963 8.597 1.00 96.62 113 ALA A O 1
ATOM 837 N N . GLY A 1 114 ? -11.050 -3.551 7.000 1.00 95.06 114 GLY A N 1
ATOM 838 C CA . GLY A 1 114 ? -10.855 -2.374 7.852 1.00 95.06 114 GLY A CA 1
ATOM 839 C C . GLY A 1 114 ? -9.400 -2.093 8.240 1.00 95.06 114 GLY A C 1
ATOM 840 O O . GLY A 1 114 ? -9.127 -1.048 8.848 1.00 95.06 114 GLY A O 1
ATOM 841 N N . GLY A 1 115 ? -8.476 -2.981 7.862 1.00 97.81 115 GLY A N 1
ATOM 842 C CA . GLY A 1 115 ? -7.036 -2.829 8.034 1.00 97.81 115 GLY A CA 1
ATOM 843 C C . GLY A 1 115 ? -6.556 -2.869 9.494 1.00 97.81 115 GLY A C 1
ATOM 844 O O . GLY A 1 115 ? -7.244 -3.396 10.377 1.00 97.81 115 GLY A O 1
ATOM 845 N N . PRO A 1 116 ? -5.366 -2.300 9.777 1.00 98.25 116 PRO A N 1
ATOM 846 C CA . PRO A 1 116 ? -4.741 -2.357 11.094 1.00 98.25 116 PRO A CA 1
ATOM 847 C C . PRO A 1 116 ? -5.640 -1.833 12.219 1.00 98.25 116 PRO A C 1
ATOM 849 O O . PRO A 1 116 ? -6.212 -0.743 12.133 1.00 98.25 116 PRO A O 1
ATOM 852 N N . GLY A 1 117 ? -5.717 -2.594 13.311 1.00 97.00 117 GLY A N 1
ATOM 853 C CA . GLY A 1 117 ? -6.548 -2.285 14.480 1.00 97.00 117 GLY A CA 1
ATOM 854 C C . GLY A 1 117 ? -8.022 -2.688 14.347 1.00 97.00 117 GLY A C 1
ATOM 855 O O . GLY A 1 117 ? -8.738 -2.630 15.343 1.00 97.00 117 GLY A O 1
ATOM 856 N N . ILE A 1 118 ? -8.477 -3.104 13.157 1.00 97.94 118 ILE A N 1
ATOM 857 C CA . ILE A 1 118 ? -9.812 -3.689 12.937 1.00 97.94 118 ILE A CA 1
ATOM 858 C C . ILE A 1 118 ? -9.702 -5.184 12.671 1.00 97.94 118 ILE A C 1
ATOM 860 O O . ILE A 1 118 ? -10.304 -5.979 13.385 1.00 97.94 118 ILE A O 1
ATOM 864 N N . ALA A 1 119 ? -8.916 -5.543 11.658 1.00 97.69 119 ALA A N 1
ATOM 865 C CA . ALA A 1 119 ? -8.681 -6.911 11.237 1.00 97.69 119 ALA A CA 1
ATOM 866 C C . ALA A 1 119 ? -7.224 -7.294 11.510 1.00 97.69 119 ALA A C 1
ATOM 868 O O . ALA A 1 119 ? -6.314 -6.470 11.350 1.00 97.69 119 ALA A O 1
ATOM 869 N N . ALA A 1 120 ? -7.009 -8.546 11.917 1.00 97.12 120 ALA A N 1
ATOM 870 C CA . ALA A 1 120 ? -5.668 -9.106 12.035 1.00 97.12 120 ALA A CA 1
ATOM 871 C C . ALA A 1 120 ? -4.972 -9.086 10.669 1.00 97.12 120 ALA A C 1
ATOM 873 O O . ALA A 1 120 ? -5.622 -9.256 9.634 1.00 97.12 120 ALA A O 1
ATOM 874 N N . ALA A 1 121 ? -3.663 -8.846 10.673 1.00 95.81 121 ALA A N 1
ATOM 875 C CA . ALA A 1 121 ? -2.884 -8.936 9.453 1.00 95.81 121 ALA A CA 1
ATOM 876 C C . ALA A 1 121 ? -2.844 -10.399 8.974 1.00 95.81 121 ALA A C 1
ATOM 878 O O . ALA A 1 121 ? -2.702 -11.304 9.799 1.00 95.81 121 ALA A O 1
ATOM 879 N N . PRO A 1 122 ? -2.966 -10.654 7.662 1.00 95.38 122 PRO A N 1
ATOM 880 C CA . PRO A 1 122 ? -2.674 -11.964 7.097 1.00 95.38 122 PRO A CA 1
ATOM 881 C C . PRO A 1 122 ? -1.247 -12.399 7.450 1.00 95.38 122 PRO A C 1
ATOM 883 O O . PRO A 1 122 ? -0.311 -11.613 7.308 1.00 95.38 122 PRO A O 1
ATOM 886 N N . ALA A 1 123 ? -1.070 -13.656 7.865 1.00 95.00 123 ALA A N 1
ATOM 887 C CA . ALA A 1 123 ? 0.233 -14.171 8.296 1.00 95.00 123 ALA A CA 1
ATOM 888 C C . ALA A 1 123 ? 1.316 -14.049 7.206 1.00 95.00 123 ALA A C 1
ATOM 890 O O . ALA A 1 123 ? 2.475 -13.782 7.512 1.00 95.00 123 ALA A O 1
ATOM 891 N N . ALA A 1 124 ? 0.947 -14.191 5.930 1.00 92.69 124 ALA A N 1
ATOM 892 C CA . ALA A 1 124 ? 1.883 -14.020 4.822 1.00 92.69 124 ALA A CA 1
ATOM 893 C C . ALA A 1 124 ? 2.350 -12.558 4.657 1.00 92.69 124 ALA A C 1
ATOM 895 O O . ALA A 1 124 ? 3.530 -12.337 4.378 1.00 92.69 124 ALA A O 1
ATOM 896 N N . LEU A 1 125 ? 1.500 -11.560 4.936 1.00 95.25 125 LEU A N 1
ATOM 897 C CA . LEU A 1 125 ? 1.926 -10.156 5.006 1.00 95.25 125 LEU A CA 1
ATOM 898 C C . LEU A 1 125 ? 2.789 -9.850 6.233 1.00 95.25 125 LEU A C 1
ATOM 900 O O . LEU A 1 125 ? 3.696 -9.026 6.129 1.00 95.25 125 LEU A O 1
ATOM 904 N N . GLU A 1 126 ? 2.550 -10.490 7.381 1.00 96.31 126 GLU A N 1
ATOM 905 C CA . GLU A 1 126 ? 3.358 -10.255 8.589 1.00 96.31 126 GLU A CA 1
ATOM 906 C C . GLU A 1 126 ? 4.839 -10.596 8.369 1.00 96.31 126 GLU A C 1
ATOM 908 O O . GLU A 1 126 ? 5.717 -9.876 8.847 1.00 96.31 126 GLU A O 1
ATOM 913 N N . LEU A 1 127 ? 5.129 -11.627 7.565 1.00 95.75 127 LEU A N 1
ATOM 914 C CA . LEU A 1 127 ? 6.493 -11.987 7.150 1.00 95.75 127 LEU A CA 1
ATOM 915 C C . LEU A 1 127 ? 7.177 -10.897 6.308 1.00 95.75 127 LEU A C 1
ATOM 917 O O . LEU A 1 127 ? 8.402 -10.866 6.204 1.00 95.75 127 LEU A O 1
ATOM 921 N N . GLN A 1 128 ? 6.390 -10.008 5.706 1.00 96.56 128 GLN A N 1
ATOM 922 C CA . GLN A 1 128 ? 6.840 -8.917 4.848 1.00 96.56 128 GLN A CA 1
ATOM 923 C C . GLN A 1 128 ? 6.837 -7.562 5.567 1.00 96.56 128 GLN A C 1
ATOM 925 O O . GLN A 1 128 ? 7.105 -6.528 4.945 1.00 96.56 128 GLN A O 1
ATOM 930 N N . PHE A 1 129 ? 6.533 -7.529 6.868 1.00 98.06 129 PHE A N 1
ATOM 931 C CA . PHE A 1 129 ? 6.550 -6.285 7.624 1.00 98.06 129 PHE A CA 1
ATOM 932 C C . PHE A 1 129 ? 7.969 -5.755 7.797 1.00 98.06 129 PHE A C 1
ATOM 934 O O . PHE A 1 129 ? 8.894 -6.456 8.203 1.00 98.06 129 PHE A O 1
ATOM 941 N N . ILE A 1 130 ? 8.125 -4.468 7.504 1.00 98.12 130 ILE A N 1
ATOM 942 C CA . ILE A 1 130 ? 9.403 -3.769 7.572 1.00 98.12 130 ILE A CA 1
ATOM 943 C C . ILE A 1 130 ? 9.340 -2.621 8.572 1.00 98.12 130 ILE A C 1
ATOM 945 O O . ILE A 1 130 ? 8.294 -2.028 8.829 1.00 98.12 130 ILE A O 1
ATOM 949 N N . GLU A 1 131 ? 10.499 -2.257 9.108 1.00 96.44 131 GLU A N 1
ATOM 950 C CA . GLU A 1 131 ? 10.622 -1.067 9.943 1.00 96.44 131 GLU A CA 1
ATOM 951 C C . GLU A 1 131 ? 10.359 0.208 9.144 1.00 96.44 131 GLU A C 1
ATOM 953 O O . GLU A 1 131 ? 10.815 0.376 8.004 1.00 96.44 131 GLU A O 1
ATOM 958 N N . THR A 1 132 ? 9.716 1.162 9.805 1.00 95.94 132 THR A N 1
ATOM 959 C CA . THR A 1 132 ? 9.542 2.513 9.279 1.00 95.94 132 THR A CA 1
ATOM 960 C C . THR A 1 132 ? 10.894 3.222 9.098 1.00 95.94 132 THR A C 1
ATOM 962 O O . THR A 1 132 ? 11.864 2.921 9.805 1.00 95.94 132 THR A O 1
ATOM 965 N N . PRO A 1 133 ? 10.980 4.252 8.233 1.00 92.94 133 PRO A N 1
ATOM 966 C CA . PRO A 1 133 ? 12.181 5.082 8.108 1.00 92.94 133 PRO A CA 1
ATOM 967 C C . PRO A 1 133 ? 12.670 5.647 9.447 1.00 92.94 133 PRO A C 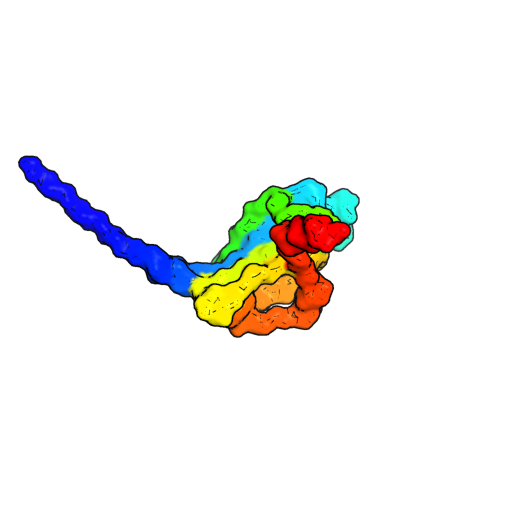1
ATOM 969 O O . PRO A 1 133 ? 13.866 5.654 9.725 1.00 92.94 133 PRO A O 1
ATOM 972 N N . GLY A 1 134 ? 11.745 6.078 10.311 1.00 93.31 134 GLY A N 1
ATOM 973 C CA . GLY A 1 134 ? 12.079 6.613 11.631 1.00 93.31 134 GLY A CA 1
ATOM 974 C C . GLY A 1 134 ? 12.678 5.564 12.572 1.00 93.31 134 GLY A C 1
ATOM 975 O O . GLY A 1 134 ? 13.600 5.869 13.326 1.00 93.31 134 GLY A O 1
ATOM 976 N N . GLU A 1 135 ? 12.190 4.323 12.527 1.00 93.62 135 GLU A N 1
ATOM 977 C CA . GLU A 1 135 ? 12.759 3.205 13.293 1.00 93.62 135 GLU A CA 1
ATOM 978 C C . GLU A 1 135 ? 14.151 2.827 12.788 1.00 93.62 135 GLU A C 1
ATOM 980 O O . GLU A 1 135 ? 15.074 2.718 13.597 1.00 93.62 135 GLU A O 1
ATOM 985 N N . ARG A 1 136 ? 14.338 2.749 11.465 1.00 92.31 136 ARG A N 1
ATOM 986 C CA . ARG A 1 136 ? 15.647 2.491 10.845 1.00 92.31 136 ARG A CA 1
ATOM 987 C C . ARG A 1 136 ? 16.687 3.537 11.238 1.00 92.31 136 ARG A C 1
ATOM 989 O O . ARG A 1 136 ? 17.793 3.177 11.643 1.00 92.31 136 ARG A O 1
ATOM 996 N N . THR A 1 137 ? 16.324 4.820 11.187 1.00 92.06 137 THR A N 1
ATOM 997 C CA . THR A 1 137 ? 17.202 5.917 11.621 1.00 92.06 137 THR A CA 1
ATOM 998 C C . THR A 1 137 ? 17.585 5.766 13.091 1.00 92.06 137 THR A C 1
ATOM 1000 O O . THR A 1 137 ? 18.773 5.776 13.406 1.00 92.06 137 THR A O 1
ATOM 1003 N N . ARG A 1 138 ? 16.612 5.536 13.987 1.00 93.81 138 ARG A N 1
ATOM 1004 C CA . ARG A 1 138 ? 16.875 5.339 15.425 1.00 93.81 138 ARG A CA 1
ATOM 1005 C C . ARG A 1 138 ? 17.766 4.132 15.711 1.00 93.81 138 ARG A C 1
ATOM 1007 O O . ARG A 1 138 ? 18.600 4.201 16.609 1.00 93.81 138 ARG A O 1
ATOM 1014 N N . ARG A 1 139 ? 17.601 3.027 14.977 1.00 92.00 139 ARG A N 1
ATOM 1015 C CA . ARG A 1 139 ? 18.458 1.843 15.124 1.00 92.00 139 ARG A CA 1
ATOM 1016 C C . ARG A 1 139 ? 19.896 2.153 14.727 1.00 92.00 139 ARG A C 1
ATOM 1018 O O . ARG A 1 139 ? 20.813 1.719 15.413 1.00 92.00 139 ARG A O 1
ATOM 1025 N N . ARG A 1 140 ? 20.092 2.910 13.644 1.00 87.56 140 ARG A N 1
ATOM 1026 C CA . ARG A 1 140 ? 21.426 3.273 13.153 1.00 87.56 140 ARG A CA 1
ATOM 1027 C C . ARG A 1 140 ? 22.156 4.229 14.094 1.00 87.56 140 ARG A C 1
ATOM 1029 O O . ARG A 1 140 ? 23.356 4.094 14.236 1.00 87.56 140 ARG A O 1
ATOM 1036 N N . THR A 1 141 ? 21.448 5.154 14.742 1.00 90.56 141 THR A N 1
ATOM 1037 C CA . THR A 1 141 ? 22.046 6.104 15.701 1.00 90.56 141 THR A CA 1
ATOM 1038 C C . THR A 1 141 ? 22.330 5.506 17.080 1.00 90.56 141 THR A C 1
ATOM 1040 O O . THR A 1 141 ? 22.987 6.146 17.888 1.00 90.56 141 THR A O 1
ATOM 1043 N N . ARG A 1 142 ? 21.766 4.332 17.394 1.00 87.00 142 ARG A N 1
ATOM 1044 C CA . ARG A 1 142 ? 22.002 3.602 18.655 1.00 87.00 142 ARG A CA 1
ATOM 1045 C C . ARG A 1 142 ? 23.143 2.583 18.558 1.00 87.00 142 ARG A C 1
ATOM 1047 O O . ARG A 1 142 ? 23.453 1.954 19.564 1.00 87.00 142 ARG A O 1
ATOM 1054 N N . ARG A 1 143 ? 23.673 2.370 17.354 1.00 65.31 143 ARG A N 1
ATOM 1055 C CA . ARG A 1 143 ? 24.862 1.557 17.085 1.00 65.31 143 ARG A CA 1
ATOM 1056 C C . ARG A 1 143 ? 26.085 2.453 17.105 1.00 65.31 143 ARG A C 1
ATOM 1058 O O . ARG A 1 143 ? 27.129 1.943 17.548 1.00 65.31 143 ARG A O 1
#

pLDDT: mean 90.78, std 13.77, range [47.91, 98.75]

Sequence (143 aa):
MPARPARPTRSVIGAARTRPCTLVVCRGCCCGNTAKYPGYDHAWQLERLRAAAAASGGAVAVRVTDCLGPCDQANVMVVQPSGEGRRRGGRPAWVGWSMGDDATDEILRWAEAGGPGIAAAPAALELQFIETPGERTRRRTRR

Organism: NCBI:txid2975659

Secondary structure (DSSP, 8-state):
-PPPPPPP---HHHHHHTPPEEEEEE-STTSS-TTT-TTS-HHHHHHHHHHHHHHTTTSEEEEEES--S-GGGSS-EEEEPPHHHHHTT---EEESS--HHHHHHHHHHHHHTT-TTTSPPPHHHHTTB---HHHHHHHHHT-

Radius of gyration: 17.87 Å; chains: 1; bounding box: 52×61×34 Å

InterPro domains:
  IPR036249 Thioredoxin-like superfamily [SSF52833] (20-83)

Foldseek 3Di:
DDDDDDDDDPPPLVVLQLAAFEKEWADAPQECDCVVVVVFRSVVLVVVLCVLCVVLPRNYYYHYDHDQPPSVQYGKMWGQAGSQLVVLVFHIWIFGPQTDDVSSVQSSVQRSCRHTNRDDRDPVRVVRTDDGPVVVVVVVVVD